Protein AF-A0A2E6CEC6-F1 (afdb_monomer_lite)

Sequence (159 aa):
MKVFTLVIVAAGMFSCGGEKPDELGPYVQKLVELDGKYVDKIVEYQGYLSTPGMDQKAADIQQVMKDLHDELAAYPEIENKKISAMNNKLKRTIGDADNAGARRKLVEPDVPTFVPNARSAIKMVLEEFIVVHNNMEKLWVDEGKTEPFPLKWNELKTD

Radius of gyration: 20.58 Å; chains: 1; bounding box: 59×57×45 Å

Secondary structure (DSSP, 8-state):
-----------PPP--S-PPP--HHHHHHHHHHHIIIIIHHHHHHHHHHTSTT-GGGGTTHHHHHHHHHHHHHHSPP--SHHHHHHHHHHHHHH--SSSSSSGGG---TTSTTHHHHHHHHHHHHHHHHHHHHHHHHHHHHHTT--SPP----------

Structure (mmCIF, N/CA/C/O backbone):
data_AF-A0A2E6CEC6-F1
#
_entry.id   AF-A0A2E6CEC6-F1
#
loop_
_atom_site.group_PDB
_atom_site.id
_atom_site.type_symbol
_atom_site.label_atom_id
_atom_site.label_alt_id
_atom_site.label_comp_id
_atom_site.label_asym_id
_atom_site.label_entity_id
_atom_site.label_seq_id
_atom_site.pdbx_PDB_ins_code
_atom_site.Cartn_x
_atom_site.Cartn_y
_atom_site.Cartn_z
_atom_site.occupancy
_atom_site.B_iso_or_equiv
_atom_site.auth_seq_id
_atom_site.auth_comp_id
_atom_site.auth_asym_id
_atom_site.auth_atom_id
_atom_site.pdbx_PDB_model_num
ATOM 1 N N . MET A 1 1 ? -40.508 -41.810 13.855 1.00 34.09 1 MET A N 1
ATOM 2 C CA . MET A 1 1 ? -39.302 -41.104 13.361 1.00 34.09 1 MET A CA 1
ATOM 3 C C . MET A 1 1 ? -39.644 -39.619 13.338 1.00 34.09 1 MET A C 1
ATOM 5 O O . MET A 1 1 ? -40.570 -39.269 12.630 1.00 34.09 1 MET A O 1
ATOM 9 N N . LYS A 1 2 ? -39.216 -38.810 14.325 1.00 38.41 2 LYS A N 1
ATOM 10 C CA . LYS A 1 2 ? -37.994 -37.961 14.295 1.00 38.41 2 LYS A CA 1
ATOM 11 C C . LYS A 1 2 ? -37.853 -37.295 12.916 1.00 38.41 2 LYS A C 1
ATOM 13 O O . LYS A 1 2 ? -37.691 -38.022 11.949 1.00 38.41 2 LYS A O 1
ATOM 18 N N . VAL A 1 3 ? -38.003 -35.977 12.778 1.00 39.84 3 VAL A N 1
ATOM 19 C CA . VAL A 1 3 ? -36.998 -34.974 13.179 1.00 39.84 3 VAL A CA 1
ATOM 20 C C . VAL A 1 3 ? -37.657 -33.674 13.677 1.00 39.84 3 VAL A C 1
ATOM 22 O O . VAL A 1 3 ? -38.570 -33.149 13.051 1.00 39.84 3 VAL A O 1
ATOM 25 N N . PHE A 1 4 ? -37.166 -33.177 14.816 1.00 45.66 4 PHE A N 1
ATOM 26 C CA . PHE A 1 4 ? -37.370 -31.820 15.327 1.00 45.66 4 PHE A CA 1
ATOM 27 C C . PHE A 1 4 ? -36.528 -30.847 14.491 1.00 45.66 4 PHE A C 1
ATOM 29 O O . PHE A 1 4 ? -35.308 -30.999 14.465 1.00 45.66 4 PHE A O 1
ATOM 36 N N . THR A 1 5 ? -37.138 -29.831 13.879 1.00 50.66 5 THR A N 1
ATOM 37 C CA . THR A 1 5 ? -36.389 -28.697 13.316 1.00 50.66 5 THR A CA 1
ATOM 38 C C . THR A 1 5 ? -36.578 -27.501 14.235 1.00 50.66 5 THR A C 1
ATOM 40 O O . THR A 1 5 ? -37.646 -26.898 14.305 1.00 50.66 5 THR A O 1
ATOM 43 N N . LEU A 1 6 ? -35.530 -27.230 15.004 1.00 42.69 6 LEU A N 1
ATOM 44 C CA . LEU A 1 6 ? -35.424 -26.154 15.976 1.00 42.69 6 LEU A CA 1
ATOM 45 C C . LEU A 1 6 ? -35.160 -24.851 15.206 1.00 42.69 6 LEU A C 1
ATOM 47 O O . LEU A 1 6 ? -34.081 -24.667 14.649 1.00 42.69 6 LEU A O 1
ATOM 51 N N . VAL A 1 7 ? -36.156 -23.968 15.129 1.00 43.88 7 VAL A N 1
ATOM 52 C CA . VAL A 1 7 ? -35.969 -22.602 14.623 1.00 43.88 7 VAL A CA 1
ATOM 53 C C . VAL A 1 7 ? -35.328 -21.794 15.748 1.00 43.88 7 VAL A C 1
ATOM 55 O O . VAL A 1 7 ? -36.005 -21.375 16.685 1.00 43.88 7 VAL A O 1
ATOM 58 N N . ILE A 1 8 ? -34.011 -21.608 15.688 1.00 48.91 8 ILE A N 1
ATOM 59 C CA . ILE A 1 8 ? -33.311 -20.660 16.558 1.00 48.91 8 ILE A CA 1
ATOM 60 C C . ILE A 1 8 ? -33.548 -19.268 15.972 1.00 48.91 8 ILE A C 1
ATOM 62 O O . ILE A 1 8 ? -32.842 -18.818 15.074 1.00 48.91 8 ILE A O 1
ATOM 66 N N . VAL A 1 9 ? -34.586 -18.598 16.471 1.00 46.38 9 VAL A N 1
ATOM 67 C CA . VAL A 1 9 ? -34.748 -17.150 16.336 1.00 46.38 9 VAL A CA 1
ATOM 68 C C . VAL A 1 9 ? -33.722 -16.514 17.270 1.00 46.38 9 VAL A C 1
ATOM 70 O O . VAL A 1 9 ? -33.932 -16.448 18.480 1.00 46.38 9 VAL A O 1
ATOM 73 N N . ALA A 1 10 ? -32.585 -16.087 16.724 1.00 47.75 10 ALA A N 1
ATOM 74 C CA . ALA A 1 10 ? -31.640 -15.249 17.449 1.00 47.75 10 ALA A CA 1
ATOM 75 C C . ALA A 1 10 ? -32.251 -13.848 17.608 1.00 47.75 10 ALA A C 1
ATOM 77 O O . ALA A 1 10 ? -32.062 -12.959 16.782 1.00 47.75 10 ALA A O 1
ATOM 78 N N . ALA A 1 11 ? -33.035 -13.679 18.670 1.00 50.00 11 ALA A N 1
ATOM 79 C CA . ALA A 1 11 ? -33.412 -12.379 19.194 1.00 50.00 11 ALA A CA 1
ATOM 80 C C . ALA A 1 11 ? -32.153 -11.722 19.782 1.00 50.00 11 ALA A C 1
ATOM 82 O O . ALA A 1 11 ? -31.772 -11.984 20.922 1.00 50.00 11 ALA A O 1
ATOM 83 N N . GLY A 1 12 ? -31.480 -10.909 18.966 1.00 44.47 12 GLY A N 1
ATOM 84 C CA . GLY A 1 12 ? -30.435 -9.997 19.414 1.00 44.47 12 GLY A CA 1
ATOM 85 C C . GLY A 1 12 ? -31.061 -8.884 20.242 1.00 44.47 12 GLY A C 1
ATOM 86 O O . GLY A 1 12 ? -31.952 -8.171 19.785 1.00 44.47 12 GLY A O 1
ATOM 87 N N . MET A 1 13 ? -30.634 -8.824 21.493 1.00 47.84 13 MET A N 1
ATOM 88 C CA . MET A 1 13 ? -31.170 -8.003 22.563 1.00 47.84 13 MET A CA 1
ATOM 89 C C . MET A 1 13 ? -30.877 -6.515 22.346 1.00 47.84 13 MET A C 1
ATOM 91 O O . MET A 1 13 ? -29.888 -6.128 21.732 1.00 47.84 13 MET A O 1
ATOM 95 N N . PHE A 1 14 ? -31.746 -5.693 22.926 1.00 44.56 14 PHE A N 1
ATOM 96 C CA . PHE A 1 14 ? -31.548 -4.272 23.170 1.00 44.56 14 PHE A CA 1
ATOM 97 C C . PHE A 1 14 ? -30.168 -3.984 23.790 1.00 44.56 14 PHE A C 1
ATOM 99 O O . PHE A 1 14 ? -29.920 -4.359 24.935 1.00 44.56 14 PHE A O 1
ATOM 106 N N . SER A 1 15 ? -29.326 -3.233 23.078 1.00 41.50 15 SER A N 1
ATOM 107 C CA . SER A 1 15 ? -28.254 -2.426 23.669 1.00 41.50 15 SER A CA 1
ATOM 108 C C . SER A 1 15 ? -28.609 -0.950 23.485 1.00 41.50 15 SER A C 1
ATOM 110 O O . SER A 1 15 ? -28.383 -0.346 22.439 1.00 41.50 15 SER A O 1
ATOM 112 N N . CYS A 1 16 ? -29.238 -0.369 24.508 1.00 51.00 16 CYS A N 1
ATOM 113 C CA . CYS A 1 16 ? -29.265 1.077 24.703 1.00 51.00 16 CYS A CA 1
ATOM 114 C C . CYS A 1 16 ? -27.958 1.480 25.392 1.00 51.00 16 CYS A C 1
ATOM 116 O O . CYS A 1 16 ? -27.880 1.571 26.613 1.00 51.00 16 CYS A O 1
ATOM 118 N N . GLY A 1 17 ? -26.938 1.713 24.581 1.00 42.66 17 GLY A N 1
ATOM 119 C CA . GLY A 1 17 ? -25.653 2.287 24.948 1.00 42.66 17 GLY A CA 1
ATOM 120 C C . GLY A 1 17 ? -24.888 2.389 23.645 1.00 42.66 17 GLY A C 1
ATOM 121 O O . GLY A 1 17 ? -24.518 1.358 23.109 1.00 42.66 17 GLY A O 1
ATOM 122 N N . GLY A 1 18 ? -24.798 3.591 23.071 1.00 43.56 18 GLY A N 1
ATOM 123 C CA . GLY A 1 18 ? -24.305 3.797 21.709 1.00 43.56 18 GLY A CA 1
ATOM 124 C C . GLY A 1 18 ? -22.883 3.273 21.531 1.00 43.56 18 GLY A C 1
ATOM 125 O O . GLY A 1 18 ? -21.923 4.010 21.746 1.00 43.56 18 GLY A O 1
ATOM 126 N N . GLU A 1 19 ? -22.757 2.001 21.160 1.00 59.97 19 GLU A N 1
ATOM 127 C CA . GLU A 1 19 ? -21.525 1.434 20.644 1.00 59.97 19 GLU A CA 1
ATOM 128 C C . GLU A 1 19 ? -21.189 2.211 19.381 1.00 59.97 19 GLU A C 1
ATOM 130 O O . GLU A 1 19 ? -22.016 2.367 18.476 1.00 59.97 19 GLU A O 1
ATOM 135 N N . LYS A 1 20 ? -19.980 2.771 19.356 1.00 68.06 20 LYS A N 1
ATOM 136 C CA . LYS A 1 20 ? -19.464 3.357 18.128 1.00 68.06 20 LYS A CA 1
ATOM 137 C C . LYS A 1 20 ? -19.470 2.269 17.052 1.00 68.06 20 LYS A C 1
ATOM 139 O O . LYS A 1 20 ? -19.099 1.138 17.372 1.00 68.06 20 LYS A O 1
ATOM 144 N N . PRO A 1 21 ? -19.879 2.593 15.815 1.00 80.19 21 PRO A N 1
ATOM 145 C CA . PRO A 1 21 ? -19.812 1.650 14.711 1.00 80.19 21 PRO A CA 1
ATOM 146 C C . PRO A 1 21 ? -18.416 1.029 14.612 1.00 80.19 21 PRO A C 1
ATOM 148 O O . PRO A 1 21 ? -17.411 1.719 14.776 1.00 80.19 21 PRO A O 1
ATOM 151 N N . ASP A 1 22 ? -18.360 -0.274 14.348 1.00 85.62 22 ASP A N 1
ATOM 152 C CA . ASP A 1 22 ? -17.108 -0.968 14.063 1.00 85.62 22 ASP A CA 1
ATOM 153 C C . ASP A 1 22 ? -16.524 -0.468 12.736 1.00 85.62 22 ASP A C 1
ATOM 155 O O . ASP A 1 22 ? -17.015 -0.801 11.657 1.00 85.62 22 ASP A O 1
ATOM 159 N N . GLU A 1 23 ? -15.471 0.340 12.819 1.00 91.94 23 GLU A N 1
ATOM 160 C CA . GLU A 1 23 ? -14.720 0.819 11.654 1.00 91.94 23 GLU A CA 1
ATOM 161 C C . GLU A 1 23 ? -13.514 -0.072 11.325 1.00 91.94 23 GLU A C 1
ATOM 163 O O . GLU A 1 23 ? -13.003 -0.029 10.202 1.00 91.94 23 GLU A O 1
ATOM 168 N N . LEU A 1 24 ? -13.058 -0.888 12.282 1.00 93.56 24 LEU A N 1
ATOM 169 C CA . LEU A 1 24 ? -11.875 -1.729 12.124 1.00 93.56 24 LEU A CA 1
ATOM 170 C C . LEU A 1 24 ? -12.139 -2.877 11.159 1.00 93.56 24 LEU A C 1
ATOM 172 O O . LEU A 1 24 ? -11.360 -3.072 10.226 1.00 93.56 24 LEU A O 1
ATOM 176 N N . GLY A 1 25 ? -13.243 -3.601 11.355 1.00 93.12 25 GLY A N 1
ATOM 177 C CA . GLY A 1 25 ? -13.674 -4.691 10.476 1.00 93.12 25 GLY A CA 1
ATOM 178 C C . GLY A 1 25 ? -13.672 -4.294 8.996 1.00 93.12 25 GLY A C 1
ATOM 179 O O . GLY A 1 25 ? -12.912 -4.872 8.211 1.00 93.12 25 GLY A O 1
ATOM 180 N N . PRO A 1 26 ? -14.468 -3.284 8.604 1.00 95.06 26 PRO A N 1
ATOM 181 C CA . PRO A 1 26 ? -14.534 -2.808 7.225 1.00 95.06 26 PRO A CA 1
ATOM 182 C C . PRO A 1 26 ? -13.186 -2.335 6.673 1.00 95.06 26 PRO A C 1
ATOM 184 O O . PRO A 1 26 ? -12.840 -2.660 5.535 1.00 95.06 26 PRO A O 1
ATOM 187 N N . TYR A 1 27 ? -12.395 -1.614 7.474 1.00 95.12 27 TYR A N 1
ATOM 188 C CA . TYR A 1 27 ? -11.112 -1.101 7.004 1.00 95.12 27 TYR A CA 1
ATOM 189 C C . TYR A 1 27 ? -10.093 -2.220 6.769 1.00 95.12 27 TYR A C 1
ATOM 191 O O . TYR A 1 27 ? -9.399 -2.224 5.752 1.00 95.12 27 TYR A O 1
ATOM 199 N N . VAL A 1 28 ? -10.036 -3.213 7.659 1.00 95.12 28 VAL A N 1
ATOM 200 C CA . VAL A 1 28 ? -9.191 -4.399 7.474 1.00 95.12 28 VAL A CA 1
ATOM 201 C C . VAL A 1 28 ? -9.604 -5.163 6.214 1.00 95.12 28 VAL A C 1
ATOM 203 O O . VAL A 1 28 ? -8.733 -5.558 5.443 1.00 95.12 28 VAL A O 1
ATOM 206 N N . GLN A 1 29 ? -10.904 -5.316 5.942 1.00 94.81 29 GLN A N 1
ATOM 207 C CA . GLN A 1 29 ? -11.368 -5.943 4.697 1.00 94.81 29 GLN A CA 1
ATOM 208 C C . GLN A 1 29 ? -10.930 -5.167 3.452 1.00 94.81 29 GLN A C 1
ATOM 210 O O . GLN A 1 29 ? -10.498 -5.779 2.475 1.00 94.81 29 GLN A O 1
ATOM 215 N N . LYS A 1 30 ? -10.949 -3.827 3.492 1.00 94.88 30 LYS A N 1
ATOM 216 C CA . LYS A 1 30 ? -10.389 -3.034 2.391 1.00 94.88 30 LYS A CA 1
ATOM 217 C C . LYS A 1 30 ? -8.894 -3.280 2.224 1.00 94.88 30 LYS A C 1
ATOM 219 O O . LYS A 1 30 ? -8.435 -3.410 1.095 1.00 94.88 30 LYS A O 1
ATOM 224 N N . LEU A 1 31 ? -8.129 -3.376 3.311 1.00 94.25 31 LEU A N 1
ATOM 225 C CA . LEU A 1 31 ? -6.705 -3.703 3.210 1.00 94.25 31 LEU A CA 1
ATOM 226 C C . LEU A 1 31 ? -6.471 -5.080 2.576 1.00 94.25 31 LEU A C 1
ATOM 228 O O . LEU A 1 31 ? -5.568 -5.186 1.759 1.00 94.25 31 LEU A O 1
ATOM 232 N N . VAL A 1 32 ? -7.296 -6.092 2.873 1.00 93.56 32 VAL A N 1
ATOM 233 C CA . VAL A 1 32 ? -7.218 -7.414 2.214 1.00 93.56 32 VAL A CA 1
ATOM 234 C C . VAL A 1 32 ? -7.487 -7.308 0.710 1.00 93.56 32 VAL A C 1
ATOM 236 O O . VAL A 1 32 ? -6.782 -7.913 -0.093 1.00 93.56 32 VAL A O 1
ATOM 239 N N . GLU A 1 33 ? -8.488 -6.523 0.309 1.00 93.81 33 GLU A N 1
ATOM 240 C CA . GLU A 1 33 ? -8.786 -6.280 -1.108 1.00 93.81 33 GLU A CA 1
ATOM 241 C C . GLU A 1 33 ? -7.607 -5.603 -1.824 1.00 93.81 33 GLU A C 1
ATOM 243 O O . GLU A 1 33 ? -7.216 -6.008 -2.920 1.00 93.81 33 GLU A O 1
ATOM 248 N N . LEU A 1 34 ? -7.025 -4.575 -1.200 1.00 94.12 34 LEU A N 1
ATOM 249 C CA . LEU A 1 34 ? -5.887 -3.842 -1.754 1.00 94.12 34 LEU A CA 1
ATOM 250 C C . LEU A 1 34 ? -4.615 -4.687 -1.803 1.00 94.12 34 LEU A C 1
ATOM 252 O O . LEU A 1 34 ? -3.834 -4.540 -2.746 1.00 94.12 34 LEU A O 1
ATOM 256 N N . ASP A 1 35 ? -4.429 -5.567 -0.823 1.00 91.69 35 ASP A N 1
ATOM 257 C CA . ASP A 1 35 ? -3.319 -6.510 -0.762 1.00 91.69 35 ASP A CA 1
ATOM 258 C C . ASP A 1 35 ? -3.309 -7.416 -2.001 1.00 91.69 35 ASP A C 1
ATOM 260 O O . ASP A 1 35 ? -2.396 -7.329 -2.828 1.00 91.69 35 ASP A O 1
ATOM 264 N N . GLY A 1 36 ? -4.406 -8.144 -2.230 1.00 90.06 36 GLY A N 1
ATOM 265 C CA . GLY A 1 36 ? -4.531 -9.052 -3.375 1.00 90.06 36 GLY A CA 1
ATOM 266 C C . GLY A 1 36 ? -4.602 -8.361 -4.744 1.00 90.06 36 GLY A C 1
ATOM 267 O O . GLY A 1 36 ? -4.351 -8.990 -5.771 1.00 90.06 36 GLY A O 1
ATOM 268 N N . LYS A 1 37 ? -4.957 -7.069 -4.797 1.00 92.81 37 LYS A N 1
ATOM 269 C CA . LYS A 1 37 ? -5.070 -6.315 -6.059 1.00 92.81 37 LYS A CA 1
ATOM 270 C C . LYS A 1 37 ? -3.781 -5.596 -6.452 1.00 92.81 37 LYS A C 1
ATOM 272 O O . LYS A 1 37 ? -3.442 -5.558 -7.635 1.00 92.81 37 LYS A O 1
ATOM 277 N N . TYR A 1 38 ? -3.089 -4.990 -5.490 1.00 94.94 38 TYR A N 1
ATOM 278 C CA . TYR A 1 38 ? -1.965 -4.092 -5.760 1.00 94.94 38 TYR A CA 1
ATOM 279 C C . TYR A 1 38 ? -0.680 -4.510 -5.052 1.00 94.94 38 TYR A C 1
ATOM 281 O O . TYR A 1 38 ? 0.382 -4.448 -5.672 1.00 94.94 38 TYR A O 1
ATOM 289 N N . VAL A 1 39 ? -0.743 -4.921 -3.782 1.00 91.50 39 VAL A N 1
ATOM 290 C CA . VAL A 1 39 ? 0.466 -5.250 -3.008 1.00 91.50 39 VAL A CA 1
ATOM 291 C C . VAL A 1 39 ? 1.132 -6.503 -3.567 1.00 91.50 39 VAL A C 1
ATOM 293 O O . VAL A 1 39 ? 2.334 -6.462 -3.825 1.00 91.50 39 VAL A O 1
ATOM 296 N N . ASP A 1 40 ? 0.368 -7.546 -3.896 1.00 91.50 40 ASP A N 1
ATOM 297 C CA . ASP A 1 40 ? 0.889 -8.749 -4.565 1.00 91.50 40 ASP A CA 1
ATOM 298 C C . ASP A 1 40 ? 1.633 -8.411 -5.869 1.00 91.50 40 ASP A C 1
ATOM 300 O O . ASP A 1 40 ? 2.720 -8.926 -6.141 1.00 91.50 40 ASP A O 1
ATOM 304 N N . LYS A 1 41 ? 1.102 -7.464 -6.653 1.00 93.56 41 LYS A N 1
ATOM 305 C CA . LYS A 1 41 ? 1.738 -6.995 -7.893 1.00 93.56 41 LYS A CA 1
ATOM 306 C C . LYS A 1 41 ? 3.028 -6.212 -7.619 1.00 93.56 41 LYS A C 1
ATOM 308 O O . LYS A 1 41 ? 4.016 -6.359 -8.334 1.00 93.56 41 LYS A O 1
ATOM 313 N N . ILE A 1 42 ? 3.051 -5.401 -6.560 1.00 94.69 42 ILE A N 1
ATOM 314 C CA . ILE A 1 42 ? 4.254 -4.684 -6.105 1.00 94.69 42 ILE A CA 1
ATOM 315 C C . ILE A 1 42 ? 5.344 -5.675 -5.661 1.00 94.69 42 ILE A C 1
ATOM 317 O O . ILE A 1 42 ? 6.520 -5.472 -5.974 1.00 94.69 42 ILE A O 1
ATOM 321 N N . VAL A 1 43 ? 4.966 -6.762 -4.983 1.00 93.06 43 VAL A N 1
ATOM 322 C CA . VAL A 1 43 ? 5.872 -7.861 -4.613 1.00 93.06 43 VAL A CA 1
ATOM 323 C C . VAL A 1 43 ? 6.422 -8.569 -5.853 1.00 93.06 43 VAL A C 1
ATOM 325 O O . VAL A 1 43 ? 7.629 -8.797 -5.954 1.00 93.06 43 VAL A O 1
ATOM 328 N N . GLU A 1 44 ? 5.574 -8.856 -6.838 1.00 93.69 44 GLU A N 1
ATOM 329 C CA . GLU A 1 44 ? 5.994 -9.451 -8.111 1.00 93.69 44 GLU A CA 1
ATOM 330 C C . GLU A 1 44 ? 7.034 -8.574 -8.833 1.00 93.69 44 GLU A C 1
ATOM 332 O O . GLU A 1 44 ? 8.076 -9.066 -9.281 1.00 93.69 44 GLU A O 1
ATOM 337 N N 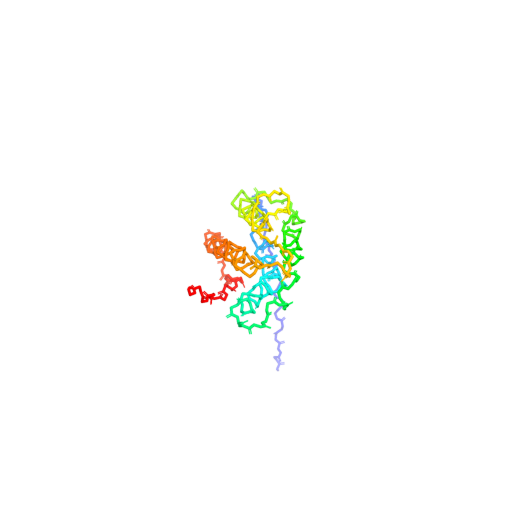. TYR A 1 45 ? 6.819 -7.255 -8.863 1.00 95.25 45 TYR A N 1
ATOM 338 C CA . TYR A 1 45 ? 7.786 -6.307 -9.422 1.00 95.25 45 TYR A CA 1
ATOM 339 C C . TYR A 1 45 ? 9.118 -6.297 -8.685 1.00 95.25 45 TYR A C 1
ATOM 341 O O . TYR A 1 45 ? 10.157 -6.152 -9.330 1.00 95.25 45 TYR A O 1
ATOM 349 N N . GLN A 1 46 ? 9.127 -6.484 -7.364 1.00 93.81 46 GLN A N 1
ATOM 350 C CA . GLN A 1 46 ? 10.377 -6.634 -6.620 1.00 93.81 46 GLN A CA 1
ATOM 351 C C . GLN A 1 46 ? 11.197 -7.815 -7.154 1.00 93.81 46 GLN A C 1
ATOM 353 O O . GLN A 1 46 ? 12.417 -7.698 -7.314 1.00 93.81 46 GLN A O 1
ATOM 358 N N . GLY A 1 47 ? 10.525 -8.928 -7.463 1.00 92.69 47 GLY A N 1
ATOM 359 C CA . GLY A 1 47 ? 11.127 -10.108 -8.079 1.00 92.69 47 GLY A CA 1
ATOM 360 C C . GLY A 1 47 ? 11.687 -9.822 -9.473 1.00 92.69 47 GLY A C 1
ATOM 361 O O . GLY A 1 47 ? 12.839 -10.163 -9.756 1.00 92.69 47 GLY A O 1
ATOM 362 N N . TYR A 1 48 ? 10.924 -9.131 -10.323 1.00 94.75 48 TYR A N 1
ATOM 363 C CA . TYR A 1 48 ? 11.384 -8.725 -11.656 1.00 94.75 48 TYR A CA 1
ATOM 364 C C . TYR A 1 48 ? 12.605 -7.811 -11.601 1.00 94.75 48 TYR A C 1
ATOM 366 O O . TYR A 1 48 ? 13.604 -8.099 -12.249 1.00 94.75 48 TYR A O 1
ATOM 374 N N . LEU A 1 49 ? 12.582 -6.782 -10.758 1.00 93.62 49 LEU A N 1
ATOM 375 C CA . LEU A 1 49 ? 13.691 -5.834 -10.593 1.00 93.62 49 LEU A CA 1
ATOM 376 C C . LEU A 1 49 ? 14.928 -6.438 -9.907 1.00 93.62 49 LEU A C 1
ATOM 378 O O . LEU A 1 49 ? 15.986 -5.808 -9.854 1.00 93.62 49 LEU A O 1
ATOM 382 N N . SER A 1 50 ? 14.799 -7.637 -9.337 1.00 91.31 50 SER A N 1
ATOM 383 C CA . SER A 1 50 ? 15.919 -8.401 -8.776 1.00 91.31 50 SER A CA 1
ATOM 384 C C . SER A 1 50 ? 16.459 -9.446 -9.758 1.00 91.31 50 SER A C 1
ATOM 386 O O . SER A 1 50 ? 17.472 -10.081 -9.469 1.00 91.31 50 SER A O 1
ATOM 388 N N . THR A 1 51 ? 15.819 -9.608 -10.922 1.00 92.62 51 THR A N 1
ATOM 389 C CA . THR A 1 51 ? 16.177 -10.608 -11.931 1.00 92.62 51 THR A CA 1
ATOM 390 C C . THR A 1 51 ? 16.706 -9.929 -13.201 1.00 92.62 51 THR A C 1
ATOM 392 O O . THR A 1 51 ? 15.968 -9.185 -13.847 1.00 92.62 51 THR A O 1
ATOM 395 N N . PRO A 1 52 ? 17.961 -10.194 -13.616 1.00 90.06 52 PRO A N 1
ATOM 396 C CA . PRO A 1 52 ? 18.541 -9.568 -14.802 1.00 90.06 52 PRO A CA 1
ATOM 397 C C . PRO A 1 52 ? 17.679 -9.739 -16.061 1.00 90.06 52 PRO A C 1
ATOM 399 O O . PRO A 1 52 ? 17.276 -10.850 -16.405 1.00 90.06 52 PRO A O 1
ATOM 402 N N . GLY A 1 53 ? 17.426 -8.635 -16.770 1.00 90.94 53 GLY A N 1
ATOM 403 C CA . GLY A 1 53 ? 16.680 -8.630 -18.033 1.00 90.94 53 GLY A CA 1
ATOM 404 C C . GLY A 1 53 ? 15.154 -8.648 -17.890 1.00 90.94 53 GLY A C 1
ATOM 405 O O . GLY A 1 53 ? 14.461 -8.731 -18.903 1.00 90.94 53 GLY A O 1
ATOM 406 N N . MET A 1 54 ? 14.614 -8.559 -16.669 1.00 93.50 54 MET A N 1
ATOM 407 C CA . MET A 1 54 ? 13.163 -8.533 -16.427 1.00 93.50 54 MET A CA 1
ATOM 408 C C . MET A 1 54 ? 12.614 -7.141 -16.087 1.00 93.50 54 MET A C 1
ATOM 410 O O . MET A 1 54 ? 11.406 -7.006 -15.903 1.00 93.50 54 MET A O 1
ATOM 414 N N . ASP A 1 55 ? 13.457 -6.107 -16.067 1.00 90.38 55 ASP A N 1
ATOM 415 C CA . ASP A 1 55 ? 13.121 -4.752 -15.599 1.00 90.38 55 ASP A CA 1
ATOM 416 C C . ASP A 1 55 ? 11.871 -4.162 -16.274 1.00 90.38 55 ASP A C 1
ATOM 418 O O . ASP A 1 55 ? 11.020 -3.567 -15.617 1.00 90.38 55 ASP A O 1
ATOM 422 N N . GLN A 1 56 ? 11.705 -4.404 -17.579 1.00 92.06 56 GLN A N 1
ATOM 423 C CA . GLN A 1 56 ? 10.566 -3.912 -18.366 1.00 92.06 56 GLN A CA 1
ATOM 424 C C . GLN A 1 56 ? 9.213 -4.472 -17.907 1.00 92.06 56 GLN A C 1
ATOM 426 O O . GLN A 1 56 ? 8.175 -3.874 -18.179 1.00 92.06 56 GLN A O 1
ATOM 431 N N . LYS A 1 57 ? 9.190 -5.591 -17.174 1.00 93.56 57 LYS A N 1
ATOM 432 C CA . LYS A 1 57 ? 7.946 -6.122 -16.601 1.00 93.56 57 LYS A CA 1
ATOM 433 C C . LYS A 1 57 ? 7.410 -5.289 -15.436 1.00 93.56 57 LYS A C 1
ATOM 435 O O . LYS A 1 57 ? 6.255 -5.464 -15.072 1.00 93.56 57 LYS A O 1
ATOM 440 N N . ALA A 1 58 ? 8.230 -4.410 -14.862 1.00 94.62 58 ALA A N 1
ATOM 441 C CA . ALA A 1 58 ? 7.833 -3.474 -13.814 1.00 94.62 58 ALA A CA 1
ATOM 442 C C . ALA A 1 58 ? 7.568 -2.055 -14.357 1.00 94.62 58 ALA A C 1
ATOM 444 O O . ALA A 1 58 ? 7.481 -1.109 -13.576 1.00 94.62 58 ALA A O 1
ATOM 445 N N . ALA A 1 59 ? 7.455 -1.883 -15.680 1.00 92.75 59 ALA A N 1
ATOM 446 C CA . ALA A 1 59 ? 7.336 -0.572 -16.322 1.00 92.75 59 ALA A CA 1
ATOM 447 C C . ALA A 1 59 ? 6.112 0.246 -15.865 1.00 92.75 59 ALA A C 1
ATOM 449 O O . ALA A 1 59 ? 6.163 1.473 -15.827 1.00 92.75 59 ALA A O 1
ATOM 450 N N . ASP A 1 60 ? 5.022 -0.417 -15.482 1.00 94.75 60 ASP A N 1
ATOM 451 C CA . ASP A 1 60 ? 3.769 0.200 -15.035 1.00 94.75 60 ASP A CA 1
ATOM 452 C C . ASP A 1 60 ? 3.682 0.383 -13.508 1.00 94.75 60 ASP A C 1
ATOM 454 O O . ASP A 1 60 ? 2.628 0.754 -12.986 1.00 94.75 60 ASP A O 1
ATOM 458 N N . ILE A 1 61 ? 4.779 0.191 -12.766 1.00 95.31 61 ILE A N 1
ATOM 459 C CA . ILE A 1 61 ? 4.790 0.318 -11.300 1.00 95.31 61 ILE A CA 1
ATOM 460 C C . ILE A 1 61 ? 4.283 1.672 -10.794 1.00 95.31 61 ILE A C 1
ATOM 462 O O . ILE A 1 61 ? 3.612 1.745 -9.762 1.00 95.31 61 ILE A O 1
ATOM 466 N N . GLN A 1 62 ? 4.551 2.748 -11.534 1.00 93.69 62 GLN A N 1
ATOM 467 C CA . GLN A 1 62 ? 4.059 4.081 -11.197 1.00 93.69 62 GLN A CA 1
ATOM 468 C C . GLN A 1 62 ? 2.534 4.157 -11.226 1.00 93.69 62 GLN A C 1
ATOM 470 O O . GLN A 1 62 ? 1.947 4.807 -10.358 1.00 93.69 62 GLN A O 1
ATOM 475 N N . GLN A 1 63 ? 1.903 3.473 -12.181 1.00 94.75 63 GLN A N 1
ATOM 476 C CA . GLN A 1 63 ? 0.452 3.396 -12.274 1.00 94.75 63 GLN A CA 1
ATOM 477 C C . GLN A 1 63 ? -0.115 2.548 -11.134 1.00 94.75 63 GLN A C 1
ATOM 479 O O . GLN A 1 63 ? -1.021 2.994 -10.442 1.00 94.75 63 GLN A O 1
ATOM 484 N N . VAL A 1 64 ? 0.485 1.388 -10.855 1.00 96.75 64 VAL A N 1
ATOM 485 C CA . VAL A 1 64 ? 0.046 0.500 -9.762 1.00 96.75 64 VAL A CA 1
ATOM 486 C C . VAL A 1 64 ? 0.101 1.202 -8.403 1.00 96.75 64 VAL A C 1
ATOM 488 O O . VAL A 1 64 ? -0.863 1.153 -7.642 1.00 96.75 64 VAL A O 1
ATOM 491 N N . MET A 1 65 ? 1.195 1.909 -8.098 1.00 95.81 65 MET A N 1
ATOM 492 C CA . MET A 1 65 ? 1.298 2.673 -6.849 1.00 95.81 65 MET A CA 1
ATOM 493 C C . MET A 1 65 ? 0.327 3.857 -6.806 1.00 95.81 65 MET A C 1
ATOM 495 O O . MET A 1 65 ? -0.161 4.204 -5.731 1.00 95.81 65 MET A O 1
ATOM 499 N N . LYS A 1 66 ? 0.048 4.492 -7.950 1.00 95.56 66 LYS A N 1
ATOM 500 C CA . LYS A 1 66 ? -0.953 5.560 -8.033 1.00 95.56 66 LYS A CA 1
ATOM 501 C C . LYS A 1 66 ? -2.349 5.019 -7.720 1.00 95.56 66 LYS A C 1
ATOM 503 O O . LYS A 1 66 ? -3.039 5.600 -6.894 1.00 95.56 66 LYS A O 1
ATOM 508 N N . ASP A 1 67 ? -2.739 3.910 -8.335 1.00 96.69 67 ASP A N 1
ATOM 509 C CA . ASP A 1 67 ? -4.074 3.334 -8.157 1.00 96.69 67 ASP A CA 1
ATOM 510 C C . ASP A 1 67 ? -4.284 2.842 -6.720 1.00 96.69 67 ASP A C 1
ATOM 512 O O . ASP A 1 67 ? -5.335 3.085 -6.128 1.00 96.69 67 ASP A O 1
ATOM 516 N N . LEU A 1 68 ? -3.251 2.252 -6.111 1.00 96.56 68 LEU A N 1
ATOM 517 C CA . LEU A 1 68 ? -3.264 1.909 -4.691 1.00 96.56 68 LEU A CA 1
ATOM 518 C C . LEU A 1 68 ? -3.463 3.143 -3.795 1.00 96.56 68 LEU A C 1
ATOM 520 O O . LEU A 1 68 ? -4.276 3.114 -2.871 1.00 96.56 68 LEU A O 1
ATOM 524 N N . HIS A 1 69 ? -2.730 4.229 -4.058 1.00 95.88 69 HIS A N 1
ATOM 525 C CA . HIS A 1 69 ? -2.891 5.484 -3.323 1.00 95.88 69 HIS A CA 1
ATOM 526 C C . HIS A 1 69 ? -4.317 6.033 -3.455 1.00 95.88 69 HIS A C 1
ATOM 528 O O . HIS A 1 69 ? -4.925 6.424 -2.457 1.00 95.88 69 HIS A O 1
ATOM 534 N N . ASP A 1 70 ? -4.851 6.052 -4.674 1.00 95.81 70 ASP A N 1
ATOM 535 C CA . ASP A 1 70 ? -6.162 6.625 -4.962 1.00 95.81 70 ASP A CA 1
ATOM 536 C C . ASP A 1 70 ? -7.286 5.817 -4.307 1.00 95.81 70 ASP A C 1
ATOM 538 O O . ASP A 1 70 ? -8.229 6.398 -3.775 1.00 95.81 70 ASP A O 1
ATOM 542 N N . GLU A 1 71 ? -7.160 4.493 -4.238 1.00 96.56 71 GLU A N 1
ATOM 543 C CA . GLU A 1 71 ? -8.122 3.636 -3.539 1.00 96.56 71 GLU A CA 1
ATOM 544 C C . GLU A 1 71 ? -8.090 3.822 -2.014 1.00 96.56 71 GLU A C 1
ATOM 546 O O . GLU A 1 71 ? -9.139 3.833 -1.369 1.00 96.56 71 GLU A O 1
ATOM 551 N N . LEU A 1 72 ? -6.907 4.029 -1.425 1.00 95.25 72 LEU A N 1
ATOM 552 C CA . LEU A 1 72 ? -6.779 4.399 -0.008 1.00 95.25 72 LEU A CA 1
ATOM 553 C C . LEU A 1 72 ? -7.362 5.794 0.273 1.00 95.25 72 LEU A C 1
ATOM 555 O O . LEU A 1 72 ? -7.906 6.048 1.353 1.00 95.25 72 LEU A O 1
ATOM 559 N N . ALA A 1 73 ? -7.226 6.718 -0.681 1.00 93.44 73 ALA A N 1
ATOM 560 C CA . ALA A 1 73 ? -7.757 8.075 -0.587 1.00 93.44 73 ALA A CA 1
ATOM 561 C C . ALA A 1 73 ? -9.279 8.132 -0.780 1.00 93.44 73 ALA A C 1
ATOM 563 O O . ALA A 1 73 ? -9.927 8.971 -0.159 1.00 93.44 73 ALA A O 1
ATOM 564 N N . ALA A 1 74 ? -9.835 7.238 -1.599 1.00 95.19 74 ALA A N 1
ATOM 565 C CA . ALA A 1 74 ? -11.268 7.104 -1.834 1.00 95.19 74 ALA A CA 1
ATOM 566 C C . ALA A 1 74 ? -12.005 6.368 -0.703 1.00 95.19 74 ALA A C 1
ATOM 568 O O . ALA A 1 74 ? -13.237 6.372 -0.684 1.00 95.19 74 ALA A O 1
ATOM 569 N N . TYR A 1 75 ? -11.282 5.735 0.230 1.00 93.94 75 TYR A N 1
ATOM 570 C CA . TYR A 1 75 ? -11.910 5.111 1.389 1.00 93.94 75 TYR A CA 1
ATOM 571 C C . TYR A 1 75 ? -12.674 6.165 2.214 1.00 93.94 75 TYR A C 1
ATOM 573 O O . TYR A 1 75 ? -12.139 7.262 2.413 1.00 93.94 75 TYR A O 1
ATOM 581 N N . PRO A 1 76 ? -13.897 5.860 2.696 1.00 92.69 76 PRO A N 1
ATOM 582 C CA . PRO A 1 76 ? -14.701 6.796 3.477 1.00 92.69 76 PRO A CA 1
ATOM 583 C C . PRO A 1 76 ? -13.957 7.396 4.675 1.00 92.69 76 PRO A C 1
ATOM 585 O O . PRO A 1 76 ? -12.961 6.850 5.153 1.00 92.69 76 PRO A O 1
ATOM 588 N N . GLU A 1 77 ? -14.460 8.526 5.175 1.00 91.50 77 GLU A N 1
ATOM 589 C CA . GLU A 1 77 ? -13.926 9.146 6.387 1.00 91.50 77 GLU A CA 1
ATOM 590 C C . GLU A 1 77 ? -13.923 8.146 7.555 1.00 91.50 77 GLU A C 1
ATOM 592 O O . GLU A 1 77 ? -14.892 7.421 7.762 1.00 91.50 77 GLU A O 1
ATOM 597 N N . ILE A 1 78 ? -12.800 8.100 8.280 1.00 93.38 78 ILE A N 1
ATOM 598 C CA . ILE A 1 78 ? -12.560 7.182 9.396 1.00 93.38 78 ILE A CA 1
ATOM 599 C C . ILE A 1 78 ? -12.511 8.003 10.685 1.00 93.38 78 ILE A C 1
ATOM 601 O O . ILE A 1 78 ? -11.581 8.800 10.874 1.00 93.38 78 ILE A O 1
ATOM 605 N N . GLU A 1 79 ? -13.466 7.794 11.585 1.00 93.19 79 GLU A N 1
ATOM 606 C CA . GLU A 1 79 ? -13.568 8.518 12.855 1.00 93.19 79 GLU A CA 1
ATOM 607 C C . GLU A 1 79 ? -12.543 8.023 13.888 1.00 93.19 79 GLU A C 1
ATOM 609 O O . GLU A 1 79 ? -11.992 8.801 14.684 1.00 93.19 79 GLU A O 1
ATOM 614 N N . ASN A 1 80 ? 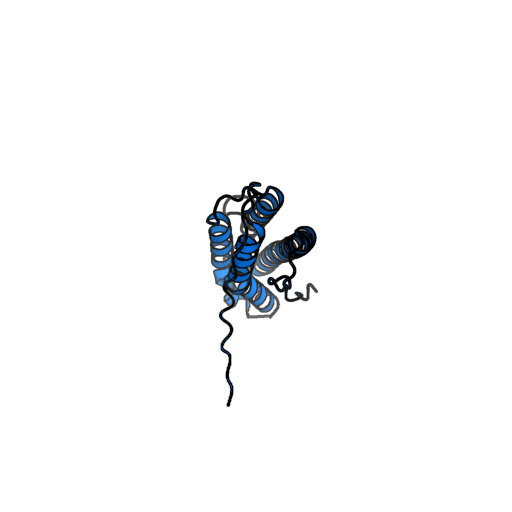-12.239 6.724 13.882 1.00 92.88 80 ASN A N 1
ATOM 615 C CA . ASN A 1 80 ? -11.238 6.119 14.743 1.00 92.88 80 ASN A CA 1
ATOM 616 C C . ASN A 1 80 ? -9.851 6.656 14.378 1.00 92.88 80 ASN A C 1
ATOM 618 O O . ASN A 1 80 ? -9.227 6.276 13.385 1.00 92.88 80 ASN A O 1
ATOM 622 N N . LYS A 1 81 ? -9.326 7.521 15.251 1.00 93.81 81 LYS A N 1
ATOM 623 C CA . LYS A 1 81 ? -8.041 8.208 15.066 1.00 93.81 81 LYS A CA 1
ATOM 624 C C . LYS A 1 81 ? -6.867 7.262 14.824 1.00 93.81 81 LYS A C 1
ATOM 626 O O . LYS A 1 81 ? -5.941 7.654 14.119 1.00 93.81 81 LYS A O 1
ATOM 631 N N . LYS A 1 82 ? -6.873 6.051 15.396 1.00 93.94 82 LYS A N 1
ATOM 632 C CA . LYS A 1 82 ? -5.797 5.073 15.167 1.00 93.94 82 LYS A CA 1
ATOM 633 C C . LYS A 1 82 ? -5.848 4.563 13.728 1.00 93.94 82 LYS A C 1
ATOM 635 O O . LYS A 1 82 ? -4.839 4.618 13.032 1.00 93.94 82 LYS A O 1
ATOM 640 N N . ILE A 1 83 ? -7.027 4.143 13.273 1.00 95.19 83 ILE A N 1
ATOM 641 C CA . ILE A 1 83 ? -7.251 3.643 11.910 1.00 95.19 83 ILE A CA 1
ATOM 642 C C . ILE A 1 83 ? -6.988 4.751 10.883 1.00 95.19 83 ILE A C 1
ATOM 644 O O . ILE A 1 83 ? -6.208 4.565 9.949 1.00 95.19 83 ILE A O 1
ATOM 648 N N . SER A 1 84 ? -7.535 5.944 11.119 1.00 96.00 84 SER A N 1
ATOM 649 C CA . SER A 1 84 ? -7.309 7.131 10.291 1.00 96.00 84 SER A CA 1
ATOM 650 C C . SER A 1 84 ? -5.824 7.496 10.184 1.00 96.00 84 SER A C 1
ATOM 652 O O . SER A 1 84 ? -5.318 7.755 9.090 1.00 96.00 84 SER A O 1
ATOM 654 N N . ALA A 1 85 ? -5.078 7.465 11.296 1.00 95.38 85 ALA A N 1
ATOM 655 C CA . ALA A 1 85 ? -3.639 7.717 11.283 1.00 95.38 85 ALA A CA 1
ATOM 656 C C . ALA A 1 85 ? -2.878 6.687 10.436 1.00 95.38 85 ALA A C 1
ATOM 658 O O . ALA A 1 85 ? -1.983 7.076 9.685 1.00 95.38 85 ALA A O 1
ATOM 659 N N . MET A 1 86 ? -3.250 5.408 10.510 1.00 95.06 86 MET A N 1
ATOM 660 C CA . MET A 1 86 ? -2.630 4.339 9.721 1.00 95.06 86 MET A CA 1
ATOM 661 C C . MET A 1 86 ? -2.942 4.472 8.223 1.00 95.06 86 MET A C 1
ATOM 663 O O . MET A 1 86 ? -2.016 4.416 7.415 1.00 95.06 86 MET A O 1
ATOM 667 N N . ASN A 1 87 ? -4.193 4.770 7.845 1.00 95.44 87 ASN A N 1
ATOM 668 C CA . ASN A 1 87 ? -4.547 5.070 6.449 1.00 95.44 87 ASN A CA 1
ATOM 669 C C . ASN A 1 87 ? -3.751 6.269 5.909 1.00 95.44 87 ASN A C 1
ATOM 671 O O . ASN A 1 87 ? -3.151 6.230 4.835 1.00 95.44 87 ASN A O 1
ATOM 675 N N . ASN A 1 88 ? -3.694 7.353 6.684 1.00 94.56 88 ASN A N 1
ATOM 676 C CA . ASN A 1 88 ? -2.956 8.550 6.294 1.00 94.56 88 ASN A CA 1
ATOM 677 C C . ASN A 1 88 ? -1.449 8.301 6.192 1.00 94.56 88 ASN A C 1
ATOM 679 O O . ASN A 1 88 ? -0.792 8.914 5.350 1.00 94.56 88 ASN A O 1
ATOM 683 N N . LYS A 1 89 ? -0.899 7.409 7.020 1.00 93.69 89 LYS A N 1
ATOM 684 C CA . LYS A 1 89 ? 0.507 7.018 6.944 1.00 93.69 89 LYS A CA 1
ATOM 685 C C . LYS A 1 89 ? 0.800 6.258 5.651 1.00 93.69 89 LYS A C 1
ATOM 687 O O . LYS A 1 89 ? 1.719 6.662 4.947 1.00 93.69 89 LYS A O 1
ATOM 692 N N . LEU A 1 90 ? -0.025 5.276 5.274 1.00 94.88 90 LEU A N 1
ATOM 693 C CA . LEU A 1 90 ? 0.112 4.570 3.989 1.00 94.88 90 LEU A CA 1
ATOM 694 C C . LEU A 1 90 ? 0.048 5.525 2.799 1.00 94.88 90 LEU A C 1
ATOM 696 O O . LEU A 1 90 ? 0.958 5.526 1.970 1.00 94.88 90 LEU A O 1
ATOM 700 N N . LYS A 1 91 ? -0.972 6.392 2.748 1.00 94.88 91 LYS A N 1
ATOM 701 C CA . LYS A 1 91 ? -1.111 7.389 1.674 1.00 94.88 91 LYS A CA 1
ATOM 702 C C . LYS A 1 91 ? 0.128 8.274 1.553 1.00 94.88 91 LYS A C 1
ATOM 704 O O . LYS A 1 91 ? 0.639 8.459 0.457 1.00 94.88 91 LYS A O 1
ATOM 709 N N . ARG A 1 92 ? 0.662 8.768 2.675 1.00 94.62 92 ARG A N 1
ATOM 710 C CA . ARG A 1 92 ? 1.888 9.587 2.689 1.00 94.62 92 ARG A CA 1
ATOM 711 C C . ARG A 1 92 ? 3.133 8.807 2.279 1.00 94.62 92 ARG A C 1
ATOM 713 O O . ARG A 1 92 ? 3.993 9.366 1.609 1.00 94.62 92 ARG A O 1
ATOM 720 N N . THR A 1 93 ? 3.256 7.546 2.686 1.00 95.56 93 THR A N 1
ATOM 721 C CA . THR A 1 93 ? 4.403 6.719 2.300 1.00 95.56 93 THR A CA 1
ATOM 722 C C . THR A 1 93 ? 4.393 6.435 0.805 1.00 95.56 93 THR A C 1
ATOM 724 O O . THR A 1 93 ? 5.441 6.534 0.169 1.00 95.56 93 THR A O 1
ATOM 727 N N . ILE A 1 94 ? 3.229 6.133 0.225 1.00 95.62 94 ILE A N 1
ATOM 728 C CA . ILE A 1 94 ? 3.100 5.951 -1.225 1.00 95.62 94 ILE A CA 1
ATOM 729 C C . ILE A 1 94 ? 3.345 7.290 -1.939 1.00 95.62 94 ILE A C 1
ATOM 731 O O . ILE A 1 94 ? 4.156 7.352 -2.867 1.00 95.62 94 ILE A O 1
ATOM 735 N N . GLY A 1 95 ? 2.744 8.363 -1.426 1.00 91.50 95 GLY A N 1
ATOM 736 C CA . GLY A 1 95 ? 2.847 9.720 -1.950 1.00 91.50 95 GLY A CA 1
ATOM 737 C C . GLY A 1 95 ? 2.016 9.932 -3.208 1.00 91.50 95 GLY A C 1
ATOM 738 O O . GLY A 1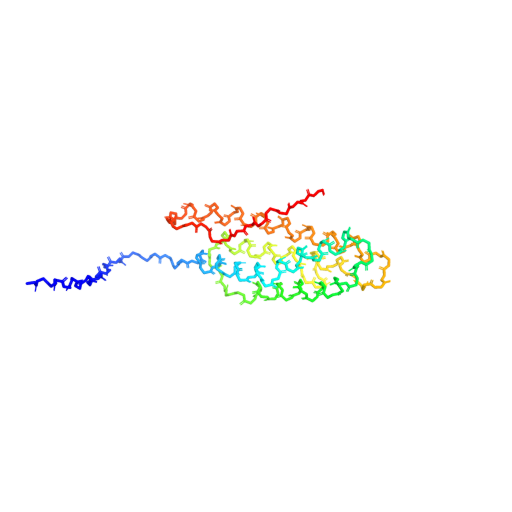 95 ? 1.598 8.980 -3.875 1.00 91.50 95 GLY A O 1
ATOM 739 N N . ASP A 1 96 ? 1.795 11.195 -3.558 1.00 80.56 96 ASP A N 1
ATOM 740 C CA . ASP A 1 96 ? 1.379 11.525 -4.916 1.00 80.56 96 ASP A CA 1
ATOM 741 C C . ASP A 1 96 ? 2.629 11.640 -5.833 1.00 80.56 96 ASP A C 1
ATOM 743 O O . ASP A 1 96 ? 3.745 11.322 -5.412 1.00 80.56 96 ASP A O 1
ATOM 747 N N . ALA A 1 97 ? 2.469 11.959 -7.123 1.00 62.81 97 ALA A N 1
ATOM 748 C CA . ALA A 1 97 ? 3.633 12.077 -8.016 1.00 62.81 97 ALA A CA 1
ATOM 749 C C . ALA A 1 97 ? 4.474 13.336 -7.725 1.00 62.81 97 ALA A C 1
ATOM 751 O O . ALA A 1 97 ? 5.686 13.324 -7.939 1.00 62.81 97 ALA A O 1
ATOM 752 N N . ASP A 1 98 ? 3.836 14.386 -7.205 1.00 66.31 98 ASP A N 1
ATOM 753 C CA . ASP A 1 98 ? 4.383 15.738 -7.068 1.00 66.31 98 ASP A CA 1
ATOM 754 C C . ASP A 1 98 ? 4.783 16.068 -5.615 1.00 66.31 98 ASP A C 1
ATOM 756 O O . ASP A 1 98 ? 5.567 16.981 -5.357 1.00 66.31 98 ASP A O 1
ATOM 760 N N . ASN A 1 99 ? 4.300 15.285 -4.653 1.00 58.16 99 ASN A N 1
ATOM 761 C CA . ASN A 1 99 ? 4.506 15.407 -3.224 1.00 58.16 99 ASN A CA 1
ATOM 762 C C . ASN A 1 99 ? 5.049 14.093 -2.662 1.00 58.16 99 ASN A C 1
ATOM 764 O O . ASN A 1 99 ? 4.535 13.010 -2.920 1.00 58.16 99 ASN A O 1
ATOM 768 N N . ALA A 1 100 ? 6.102 14.248 -1.858 1.00 74.31 100 ALA A N 1
ATOM 769 C CA . ALA A 1 100 ? 6.687 13.311 -0.898 1.00 74.31 100 ALA A CA 1
ATOM 770 C C . ALA A 1 100 ? 6.122 11.871 -0.861 1.00 74.31 100 ALA A C 1
ATOM 772 O O . ALA A 1 100 ? 4.956 11.649 -0.567 1.00 74.31 100 ALA A O 1
ATOM 773 N N . GLY A 1 101 ? 7.002 10.880 -1.013 1.00 90.19 101 GLY A N 1
ATOM 774 C CA . GLY A 1 101 ? 6.665 9.468 -0.825 1.00 90.19 101 GLY A CA 1
ATOM 775 C C . GLY A 1 101 ? 7.568 8.554 -1.644 1.00 90.19 101 GLY A C 1
ATOM 776 O O . GLY A 1 101 ? 8.686 8.937 -2.010 1.00 90.19 101 GLY A O 1
ATOM 777 N N . ALA A 1 102 ? 7.087 7.347 -1.917 1.00 94.12 102 ALA A N 1
ATOM 778 C CA . ALA A 1 102 ? 7.726 6.349 -2.763 1.00 94.12 102 ALA A CA 1
ATOM 779 C C . ALA A 1 102 ? 7.663 6.745 -4.239 1.00 94.12 102 ALA A C 1
ATOM 781 O O . ALA A 1 102 ? 8.670 6.647 -4.942 1.00 94.12 102 ALA A O 1
ATOM 782 N N . ARG A 1 103 ? 6.516 7.263 -4.693 1.00 94.31 103 ARG A N 1
ATOM 783 C CA . ARG A 1 103 ? 6.270 7.559 -6.110 1.00 94.31 103 ARG A CA 1
ATOM 784 C C . ARG A 1 103 ? 7.208 8.609 -6.701 1.00 94.31 103 ARG A C 1
ATOM 786 O O . ARG A 1 103 ? 7.598 8.451 -7.847 1.00 94.31 103 ARG A O 1
ATOM 793 N N . ARG A 1 104 ? 7.700 9.574 -5.913 1.00 92.69 104 ARG A N 1
ATOM 794 C CA . ARG A 1 104 ? 8.708 10.566 -6.361 1.00 92.69 104 ARG A CA 1
ATOM 795 C C . ARG A 1 104 ? 10.032 9.957 -6.840 1.00 92.69 104 ARG A C 1
ATOM 797 O O . ARG A 1 104 ? 10.850 10.645 -7.439 1.00 92.69 104 ARG A O 1
ATOM 804 N N . LYS A 1 105 ? 10.320 8.714 -6.438 1.00 92.06 105 LYS A N 1
ATOM 805 C CA . LYS A 1 105 ? 11.533 7.998 -6.847 1.00 92.06 105 LYS A CA 1
ATOM 806 C C . LYS A 1 105 ? 11.338 7.341 -8.208 1.00 92.06 105 LYS A C 1
ATOM 808 O O . LYS A 1 105 ? 12.324 7.098 -8.893 1.00 92.06 105 LYS A O 1
ATOM 813 N N . LEU A 1 106 ? 10.098 7.027 -8.577 1.00 92.31 106 LEU A N 1
ATOM 814 C CA . LEU A 1 106 ? 9.800 6.352 -9.828 1.00 92.31 106 LEU A CA 1
ATOM 815 C C . LEU A 1 106 ? 10.112 7.286 -10.997 1.00 92.31 106 LEU A C 1
ATOM 817 O O . LEU A 1 106 ? 9.789 8.470 -10.979 1.00 92.31 106 LEU A O 1
ATOM 821 N N . VAL A 1 107 ? 10.811 6.727 -11.972 1.00 91.19 107 VAL A N 1
ATOM 822 C CA . VAL A 1 107 ? 11.281 7.384 -13.192 1.00 91.19 107 VAL A CA 1
ATOM 823 C C . VAL A 1 107 ? 10.928 6.486 -14.374 1.00 91.19 107 VAL A C 1
ATOM 825 O O . VAL A 1 107 ? 10.492 5.351 -14.168 1.00 91.19 107 VAL A O 1
ATOM 828 N N . GLU A 1 108 ? 11.103 6.975 -15.600 1.00 90.38 108 GLU A N 1
ATOM 829 C CA . GLU A 1 108 ? 10.775 6.191 -16.793 1.00 90.38 108 GLU A CA 1
ATOM 830 C C . GLU A 1 108 ? 11.628 4.907 -16.892 1.00 90.38 108 GLU A C 1
ATOM 832 O O . GLU A 1 108 ? 12.798 4.922 -16.509 1.00 90.38 108 GLU A O 1
ATOM 837 N N . PRO A 1 109 ? 11.081 3.774 -17.374 1.00 89.81 109 PRO A N 1
ATOM 838 C CA . PRO A 1 109 ? 11.778 2.481 -17.359 1.00 89.81 109 PRO A CA 1
ATOM 839 C C . PRO A 1 109 ? 13.061 2.395 -18.193 1.00 89.81 109 PRO A C 1
ATOM 841 O O . PRO A 1 109 ? 13.834 1.449 -18.044 1.00 89.81 109 PRO A O 1
ATOM 844 N N . ASP A 1 110 ? 13.271 3.333 -19.107 1.00 89.69 110 ASP A N 1
ATOM 845 C CA . ASP A 1 110 ? 14.422 3.403 -20.004 1.00 89.69 110 ASP A CA 1
ATOM 846 C C . ASP A 1 110 ? 15.605 4.184 -19.409 1.00 89.69 110 ASP A C 1
ATOM 848 O O . ASP A 1 110 ? 16.713 4.136 -19.955 1.00 89.69 110 ASP A O 1
ATOM 852 N N . VAL A 1 111 ? 15.422 4.858 -18.268 1.00 91.25 111 VAL A N 1
ATOM 853 C CA . VAL A 1 111 ? 16.510 5.598 -17.625 1.00 91.25 111 VAL A CA 1
ATOM 854 C C . VAL A 1 111 ? 17.373 4.677 -16.747 1.00 91.25 111 VAL A C 1
ATOM 856 O O . VAL A 1 111 ? 16.848 3.817 -16.034 1.00 91.25 111 VAL A O 1
ATOM 859 N N . PRO A 1 112 ? 18.707 4.880 -16.683 1.00 91.56 112 PRO A N 1
ATOM 860 C CA . PRO A 1 112 ? 19.611 4.000 -15.926 1.00 91.56 112 PRO A CA 1
ATOM 861 C C . PRO A 1 112 ? 19.306 3.887 -14.425 1.00 91.56 112 PRO A C 1
ATOM 863 O O . PRO A 1 112 ? 19.703 2.927 -13.768 1.00 91.56 112 PRO A O 1
ATOM 866 N N . THR A 1 113 ? 18.624 4.883 -13.859 1.00 94.25 113 THR A N 1
ATOM 867 C CA . THR A 1 113 ? 18.266 4.936 -12.438 1.00 94.25 113 THR A CA 1
ATOM 868 C C . THR A 1 113 ? 16.923 4.278 -12.122 1.00 94.25 113 THR A C 1
ATOM 870 O O . THR A 1 113 ? 16.572 4.205 -10.944 1.00 94.25 113 THR A O 1
ATOM 873 N N . PHE A 1 114 ? 16.197 3.756 -13.119 1.00 94.69 114 PHE A N 1
ATOM 874 C CA . PHE A 1 114 ? 14.890 3.125 -12.929 1.00 94.69 114 PHE A CA 1
ATOM 875 C C . PHE A 1 114 ? 14.925 1.998 -11.900 1.00 94.69 114 PHE A C 1
ATOM 877 O O . PHE A 1 114 ? 14.267 2.091 -10.867 1.00 94.69 114 PHE A O 1
ATOM 884 N N . VAL A 1 115 ? 15.740 0.968 -12.135 1.00 94.94 115 VAL A N 1
ATOM 885 C CA . VAL A 1 115 ? 15.811 -0.220 -11.273 1.00 94.94 115 VAL A CA 1
ATOM 886 C C . VAL A 1 115 ? 16.148 0.119 -9.814 1.00 94.94 115 VAL A C 1
ATOM 888 O O . VAL A 1 115 ? 15.371 -0.258 -8.929 1.00 94.94 115 VAL A O 1
ATOM 891 N N . PRO A 1 116 ? 17.251 0.834 -9.497 1.00 95.56 116 PRO A N 1
ATOM 892 C CA . PRO A 1 116 ? 17.576 1.138 -8.104 1.00 95.56 116 PRO A CA 1
ATOM 893 C C . PRO A 1 116 ? 1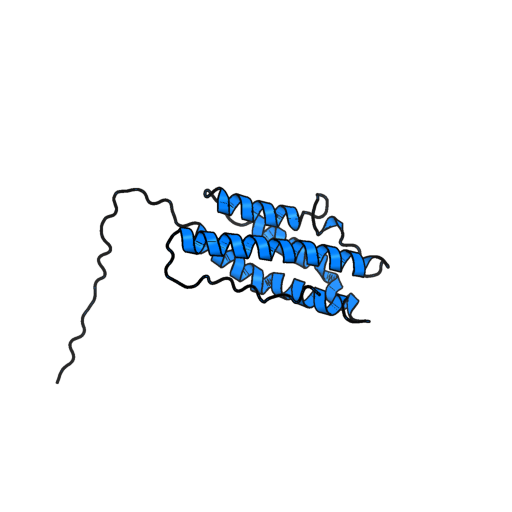6.512 2.017 -7.430 1.00 95.56 116 PRO A C 1
ATOM 895 O O . PRO A 1 116 ? 16.199 1.811 -6.252 1.00 95.56 116 PRO A O 1
ATOM 898 N N . ASN A 1 117 ? 15.906 2.955 -8.160 1.00 95.44 117 ASN A N 1
ATOM 899 C CA . ASN A 1 117 ? 14.860 3.805 -7.608 1.00 95.44 117 ASN A CA 1
ATOM 900 C C . ASN A 1 117 ? 13.547 3.050 -7.370 1.00 95.44 117 ASN A C 1
ATOM 902 O O . ASN A 1 117 ? 12.949 3.206 -6.304 1.00 95.44 117 ASN A O 1
ATOM 906 N N . ALA A 1 118 ? 13.123 2.218 -8.322 1.00 95.75 118 ALA 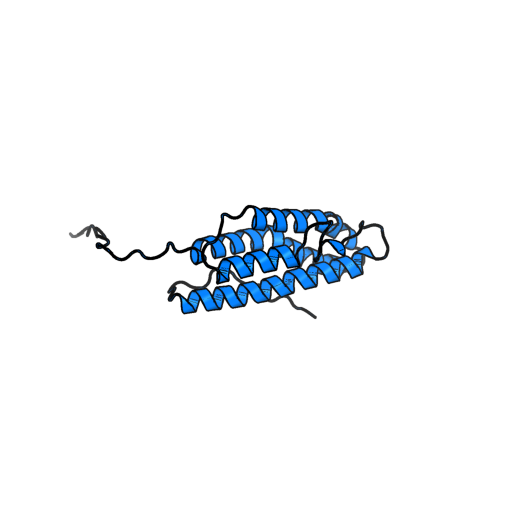A N 1
ATOM 907 C CA . ALA A 1 118 ? 11.922 1.399 -8.221 1.00 95.75 118 ALA A CA 1
ATOM 908 C C . ALA A 1 118 ? 12.033 0.410 -7.057 1.00 95.75 118 ALA A C 1
ATOM 910 O O . ALA A 1 118 ? 11.132 0.350 -6.224 1.00 95.75 118 ALA A O 1
ATOM 911 N N . ARG A 1 119 ? 13.179 -0.265 -6.892 1.00 95.56 119 ARG A N 1
ATOM 912 C CA . ARG A 1 119 ? 13.432 -1.126 -5.721 1.00 95.56 119 ARG A CA 1
ATOM 913 C C . ARG A 1 119 ? 13.351 -0.352 -4.406 1.00 95.56 119 ARG A C 1
ATOM 915 O O . ARG A 1 119 ? 12.748 -0.833 -3.450 1.00 95.56 119 ARG A O 1
ATOM 922 N N . SER A 1 120 ? 13.918 0.856 -4.350 1.00 95.38 120 SER A N 1
ATOM 923 C CA . SER A 1 120 ? 13.822 1.711 -3.161 1.00 95.38 120 SER A CA 1
ATOM 924 C C . SER A 1 120 ? 12.383 2.150 -2.867 1.00 95.38 120 SER A C 1
ATOM 926 O O . SER A 1 120 ? 12.005 2.191 -1.698 1.00 95.38 120 SER A O 1
ATOM 928 N N . ALA A 1 121 ? 11.595 2.478 -3.894 1.00 95.50 121 ALA A N 1
ATOM 929 C CA . ALA A 1 121 ? 10.191 2.854 -3.756 1.00 95.50 121 ALA A CA 1
ATOM 930 C C . ALA A 1 121 ? 9.344 1.677 -3.255 1.00 95.50 121 ALA A C 1
ATOM 932 O O . ALA A 1 121 ? 8.612 1.826 -2.280 1.00 95.50 121 ALA A O 1
ATOM 933 N N . ILE A 1 122 ? 9.500 0.501 -3.873 1.00 95.69 122 ILE A N 1
ATOM 934 C CA . ILE A 1 122 ? 8.849 -0.748 -3.460 1.00 95.69 122 ILE A CA 1
ATOM 935 C C . ILE A 1 122 ? 9.143 -1.042 -1.994 1.00 95.69 122 ILE A C 1
ATOM 937 O O . ILE A 1 122 ? 8.214 -1.222 -1.212 1.00 95.69 122 ILE A O 1
ATOM 941 N N . LYS A 1 123 ? 10.426 -1.037 -1.612 1.00 95.12 123 LYS A N 1
ATOM 942 C CA . LYS A 1 123 ? 10.848 -1.337 -0.242 1.00 95.12 123 LYS A CA 1
ATOM 943 C C . LYS A 1 123 ? 10.144 -0.439 0.775 1.00 95.12 123 LYS A C 1
ATOM 945 O O . LYS A 1 123 ? 9.582 -0.949 1.733 1.00 95.12 123 LYS A O 1
ATOM 950 N N . MET A 1 124 ? 10.109 0.871 0.528 1.00 95.31 124 MET A N 1
ATOM 951 C CA . MET A 1 124 ? 9.419 1.815 1.412 1.00 95.31 124 MET A CA 1
ATOM 952 C C . MET A 1 124 ? 7.928 1.502 1.581 1.00 95.31 124 MET A C 1
ATOM 954 O O . MET A 1 124 ? 7.407 1.607 2.688 1.00 95.31 124 MET A O 1
ATOM 958 N N . VAL A 1 125 ? 7.234 1.148 0.494 1.00 94.94 125 VAL A N 1
ATOM 959 C CA . VAL A 1 125 ? 5.802 0.822 0.548 1.00 94.94 125 VAL A CA 1
ATOM 960 C C . VAL A 1 125 ? 5.584 -0.475 1.324 1.00 94.94 125 VAL A C 1
ATOM 962 O O . VAL A 1 125 ? 4.784 -0.490 2.254 1.00 94.94 125 VAL A O 1
ATOM 965 N N . LEU A 1 126 ? 6.321 -1.538 0.995 1.00 93.56 126 LEU A N 1
ATOM 966 C CA . LEU A 1 126 ? 6.167 -2.848 1.634 1.00 93.56 126 LEU A CA 1
ATOM 967 C C . LEU A 1 126 ? 6.513 -2.809 3.131 1.00 93.56 126 LEU A C 1
ATOM 969 O O . LEU A 1 126 ? 5.779 -3.370 3.940 1.00 93.56 126 LEU A O 1
ATOM 973 N N . GLU A 1 127 ? 7.569 -2.090 3.521 1.00 93.81 127 GLU A N 1
ATOM 974 C CA . GLU A 1 127 ? 7.914 -1.885 4.935 1.00 93.81 127 GLU A CA 1
ATOM 975 C C . GLU A 1 127 ? 6.795 -1.171 5.705 1.00 93.81 127 GLU A C 1
ATOM 977 O O . GLU A 1 127 ? 6.497 -1.528 6.846 1.00 93.81 127 GLU A O 1
ATOM 982 N N . GLU A 1 128 ? 6.133 -0.186 5.098 1.00 94.06 128 GLU A N 1
ATOM 983 C CA . GLU A 1 128 ? 5.024 0.506 5.756 1.00 94.06 128 GLU A CA 1
ATOM 984 C C . GLU A 1 128 ? 3.774 -0.367 5.868 1.00 94.06 128 GLU A C 1
ATOM 986 O O . GLU A 1 128 ? 3.093 -0.328 6.894 1.00 94.06 128 GLU A O 1
ATOM 991 N N . PHE A 1 129 ? 3.485 -1.193 4.865 1.00 92.25 129 PHE A N 1
ATOM 992 C CA . PHE A 1 129 ? 2.391 -2.153 4.966 1.00 92.25 129 PHE A CA 1
ATOM 993 C C . PHE A 1 129 ? 2.622 -3.182 6.079 1.00 92.25 129 PHE A C 1
ATOM 995 O O . PHE A 1 129 ? 1.673 -3.476 6.802 1.00 92.25 129 PHE A O 1
ATOM 1002 N N . ILE A 1 130 ? 3.858 -3.649 6.304 1.00 91.75 130 ILE A N 1
ATOM 1003 C CA . ILE A 1 130 ? 4.202 -4.492 7.468 1.00 91.75 130 ILE A CA 1
ATOM 1004 C C . ILE A 1 130 ? 3.855 -3.773 8.774 1.00 91.75 130 ILE A C 1
ATOM 1006 O O . ILE A 1 130 ? 3.245 -4.346 9.680 1.00 91.75 130 ILE A O 1
ATOM 1010 N N . VAL A 1 131 ? 4.231 -2.496 8.884 1.00 92.50 131 VAL A N 1
ATOM 1011 C CA . VAL A 1 131 ? 3.933 -1.698 10.077 1.00 92.50 131 VAL A CA 1
ATOM 1012 C C . VAL A 1 131 ? 2.425 -1.574 10.279 1.00 92.50 131 VAL A C 1
ATOM 1014 O O . VAL A 1 131 ? 1.951 -1.775 11.399 1.00 92.50 131 VAL A O 1
ATOM 1017 N N . VAL A 1 132 ? 1.659 -1.268 9.230 1.00 92.38 132 VAL A N 1
ATOM 1018 C CA . VAL A 1 132 ? 0.197 -1.169 9.334 1.00 92.38 132 VAL A CA 1
ATOM 1019 C C . VAL A 1 132 ? -0.437 -2.512 9.662 1.00 92.38 132 VAL A C 1
ATOM 1021 O O . VAL A 1 132 ? -1.251 -2.552 10.579 1.00 92.38 132 VAL A O 1
ATOM 1024 N N . HIS A 1 133 ? -0.033 -3.598 9.004 1.00 91.50 133 HIS A N 1
ATOM 1025 C CA . HIS A 1 133 ? -0.477 -4.958 9.311 1.00 91.50 133 HIS A CA 1
ATOM 1026 C C . HIS A 1 133 ? -0.355 -5.249 10.810 1.00 91.50 133 HIS A C 1
ATOM 1028 O O . HIS A 1 133 ? -1.357 -5.509 11.472 1.00 91.50 133 HIS A O 1
ATOM 1034 N N . ASN A 1 134 ? 0.846 -5.091 11.371 1.00 92.44 134 ASN A N 1
ATOM 1035 C CA . ASN A 1 134 ? 1.113 -5.409 12.775 1.00 92.44 134 ASN A CA 1
ATOM 1036 C C . ASN A 1 134 ? 0.297 -4.536 13.743 1.00 92.44 134 ASN A C 1
ATOM 1038 O O . ASN A 1 134 ? -0.120 -4.993 14.807 1.00 92.44 134 ASN A O 1
ATOM 1042 N N . ASN A 1 135 ? 0.057 -3.266 13.395 1.00 94.31 135 ASN A N 1
ATOM 1043 C CA . ASN A 1 135 ? -0.773 -2.390 14.223 1.00 94.31 135 ASN A CA 1
ATOM 1044 C C . ASN A 1 135 ? -2.266 -2.728 14.115 1.00 94.31 135 ASN A C 1
ATOM 1046 O O . ASN A 1 135 ? -2.972 -2.617 15.116 1.00 94.31 135 ASN A O 1
ATOM 1050 N N . MET A 1 136 ? -2.744 -3.142 12.940 1.00 93.81 136 MET A N 1
ATOM 1051 C CA . MET A 1 136 ? -4.128 -3.578 12.745 1.00 93.81 136 MET A CA 1
ATOM 1052 C C . MET A 1 136 ? -4.402 -4.897 13.447 1.00 93.81 136 MET A C 1
ATOM 1054 O O . MET A 1 136 ? -5.421 -5.006 14.115 1.00 93.81 136 MET A O 1
ATOM 1058 N N . GLU A 1 137 ? -3.485 -5.859 13.363 1.00 94.44 137 GLU A N 1
ATOM 1059 C CA . GLU A 1 137 ? -3.586 -7.129 14.082 1.00 94.44 137 GLU A CA 1
ATOM 1060 C C . GLU A 1 137 ? -3.635 -6.896 15.594 1.00 94.44 137 GLU A C 1
ATOM 1062 O O . GLU A 1 137 ? -4.497 -7.426 16.293 1.00 94.44 137 GLU A O 1
ATOM 1067 N N . LYS A 1 138 ? -2.762 -6.024 16.107 1.00 94.50 138 LYS A N 1
ATOM 1068 C CA . LYS A 1 138 ? -2.807 -5.642 17.517 1.00 94.50 138 LYS A CA 1
ATOM 1069 C C . LYS A 1 138 ? -4.141 -4.991 17.887 1.00 94.50 138 LYS A C 1
ATOM 1071 O O . LYS A 1 138 ? -4.720 -5.344 18.908 1.00 94.50 138 LYS A O 1
ATOM 1076 N N . LEU A 1 139 ? -4.631 -4.056 17.070 1.00 94.38 139 LEU A N 1
ATOM 1077 C CA . LEU A 1 139 ? -5.906 -3.384 17.321 1.00 94.38 139 LEU A CA 1
ATOM 1078 C C . LEU A 1 139 ? -7.089 -4.365 17.260 1.00 94.38 139 LEU A C 1
ATOM 1080 O O . LEU A 1 139 ? -8.010 -4.241 18.057 1.00 94.38 139 LEU A O 1
ATOM 1084 N N . TRP A 1 140 ? -7.024 -5.369 16.382 1.00 94.19 140 TRP A N 1
ATOM 1085 C CA . TRP A 1 140 ? -8.002 -6.454 16.265 1.00 94.19 140 TRP A CA 1
ATOM 1086 C C . TRP A 1 140 ? -8.138 -7.234 17.571 1.00 94.19 140 TRP A C 1
ATOM 1088 O O . TRP A 1 140 ? -9.242 -7.428 18.078 1.00 94.19 140 TRP A O 1
ATOM 1098 N N . VAL A 1 141 ? -6.999 -7.626 18.146 1.00 93.56 141 VAL A N 1
ATOM 1099 C CA . VAL A 1 141 ? -6.943 -8.326 19.435 1.00 93.56 141 VAL A CA 1
ATOM 1100 C C . VAL A 1 141 ? -7.384 -7.410 20.579 1.00 93.56 141 VAL A C 1
ATOM 1102 O O . VAL A 1 141 ? -8.174 -7.829 21.424 1.00 93.56 141 VAL A O 1
ATOM 1105 N N . ASP A 1 142 ? -6.917 -6.158 20.597 1.00 92.75 142 ASP A N 1
ATOM 1106 C CA . ASP A 1 142 ? -7.246 -5.177 21.641 1.00 92.75 142 ASP A CA 1
ATOM 1107 C C . ASP A 1 142 ? -8.753 -4.837 21.672 1.00 92.75 142 ASP A C 1
ATOM 1109 O O . ASP A 1 142 ? -9.297 -4.561 22.741 1.00 92.75 142 ASP A O 1
ATOM 1113 N N . GLU A 1 143 ? -9.440 -4.871 20.525 1.00 91.19 143 GLU A N 1
ATOM 1114 C CA . GLU A 1 143 ? -10.897 -4.677 20.416 1.00 91.19 143 GLU A CA 1
ATOM 1115 C C . GLU A 1 143 ? -11.708 -5.950 20.732 1.00 91.19 143 GLU A C 1
ATOM 1117 O O . GLU A 1 143 ? -12.937 -5.935 20.674 1.00 91.19 143 GLU A O 1
ATOM 1122 N N . GLY A 1 144 ? -11.047 -7.050 21.112 1.00 90.69 144 GLY A N 1
ATOM 1123 C CA . GLY A 1 144 ? -11.706 -8.281 21.554 1.00 90.69 144 GLY A CA 1
ATOM 1124 C C . GLY A 1 144 ? -12.348 -9.092 20.428 1.00 90.69 144 GLY A C 1
ATOM 1125 O O . GLY A 1 144 ? -13.222 -9.919 20.699 1.00 90.69 144 GLY A O 1
ATOM 1126 N N . LYS A 1 145 ? -11.929 -8.874 19.174 1.00 89.06 145 LYS A N 1
ATOM 1127 C CA . LYS A 1 145 ? -12.360 -9.680 18.027 1.00 89.06 145 LYS A CA 1
ATOM 1128 C C . LYS A 1 145 ? -11.954 -11.139 18.248 1.00 89.06 145 LYS A C 1
ATOM 1130 O O . LYS A 1 145 ? -10.831 -11.432 18.656 1.00 89.06 145 LYS A O 1
ATOM 1135 N N . THR A 1 146 ? -12.884 -12.059 18.011 1.00 88.56 146 THR A N 1
ATOM 1136 C CA . THR A 1 146 ? -12.699 -13.492 18.329 1.00 88.56 146 THR A CA 1
ATOM 1137 C C . THR A 1 146 ? -12.273 -14.315 17.122 1.00 88.56 146 THR A C 1
ATOM 1139 O O . THR A 1 146 ? -11.696 -15.395 17.248 1.00 88.56 146 THR A O 1
ATOM 1142 N N . GLU A 1 147 ? -12.574 -13.804 15.940 1.00 90.50 147 GLU A N 1
ATOM 1143 C CA . GLU A 1 147 ? -12.196 -14.349 14.658 1.00 90.50 147 GLU A CA 1
ATOM 1144 C C . GLU A 1 147 ? -10.711 -14.066 14.349 1.00 90.50 147 GLU A C 1
ATOM 1146 O O . GLU A 1 147 ? -10.168 -13.045 14.786 1.00 90.50 147 GLU A O 1
ATOM 1151 N N . PRO A 1 148 ? -10.034 -14.942 13.583 1.00 91.50 148 PRO A N 1
ATOM 1152 C CA . PRO A 1 148 ? -8.652 -14.708 13.177 1.00 91.50 148 PRO A CA 1
ATOM 1153 C C . PRO A 1 148 ? -8.497 -13.404 12.391 1.00 91.50 148 PRO A C 1
ATOM 1155 O O . PRO A 1 148 ? -9.353 -13.068 11.570 1.00 91.50 148 PRO A O 1
ATOM 1158 N N . PHE A 1 149 ? -7.374 -12.712 12.593 1.00 92.12 149 PHE A N 1
ATOM 1159 C CA . PHE A 1 149 ? -7.039 -11.533 11.802 1.00 92.12 149 PHE A CA 1
ATOM 1160 C C . PHE A 1 149 ? -6.931 -11.919 10.310 1.00 92.12 149 PHE A C 1
ATOM 1162 O O . PHE A 1 149 ? -6.189 -12.846 9.972 1.00 92.12 149 PHE A O 1
ATOM 1169 N N . PRO A 1 150 ? -7.711 -11.288 9.409 1.00 90.88 150 PRO A N 1
ATOM 1170 C CA . PRO A 1 150 ? -7.893 -11.802 8.050 1.00 90.88 150 PRO A CA 1
ATOM 1171 C C . PRO A 1 150 ? -6.807 -11.353 7.065 1.00 90.88 150 PRO A C 1
ATOM 1173 O O . PRO A 1 150 ? -6.624 -12.007 6.038 1.00 90.88 150 PRO A O 1
ATOM 1176 N N . LEU A 1 151 ? -6.096 -10.258 7.350 1.00 86.88 151 LEU A N 1
ATOM 1177 C CA . LEU A 1 151 ? -4.989 -9.799 6.519 1.00 86.88 151 LEU A CA 1
ATOM 1178 C C . LEU A 1 151 ? -3.774 -10.680 6.803 1.00 86.88 151 LEU A C 1
ATOM 1180 O O . LEU A 1 151 ? -3.308 -10.751 7.934 1.00 86.88 151 LEU A O 1
ATOM 1184 N N . LYS A 1 152 ? -3.289 -11.373 5.774 1.00 81.38 152 LYS A N 1
ATOM 1185 C CA . LYS A 1 152 ? -2.128 -12.253 5.876 1.00 81.38 152 LYS A CA 1
ATOM 1186 C C . LYS A 1 152 ? -0.954 -11.578 5.208 1.00 81.38 152 LYS A C 1
ATOM 1188 O O . LYS A 1 152 ? -0.895 -11.535 3.986 1.00 81.38 152 LYS A O 1
ATOM 1193 N N . TRP A 1 153 ? -0.007 -11.091 5.996 1.00 70.56 153 TRP A N 1
ATOM 1194 C CA . TRP A 1 153 ? 1.244 -10.647 5.411 1.00 70.56 153 TRP A CA 1
ATOM 1195 C C . TRP A 1 153 ? 2.073 -11.858 4.983 1.00 70.56 153 TRP A C 1
ATOM 1197 O O . TRP A 1 153 ? 2.584 -12.602 5.823 1.00 70.56 153 TRP A O 1
ATOM 1207 N N . ASN A 1 154 ? 2.209 -12.070 3.675 1.00 60.06 154 ASN A N 1
ATOM 1208 C CA . ASN A 1 154 ? 3.202 -13.003 3.162 1.00 60.06 154 ASN A CA 1
ATOM 1209 C C . ASN A 1 154 ? 4.574 -12.416 3.495 1.00 60.06 154 ASN A C 1
ATOM 1211 O O . ASN A 1 154 ? 4.933 -11.364 2.969 1.00 60.06 154 ASN A O 1
ATOM 1215 N N . GLU A 1 155 ? 5.313 -13.058 4.405 1.00 50.78 155 GLU A N 1
ATOM 1216 C CA . GLU A 1 155 ? 6.670 -12.659 4.776 1.00 50.78 155 GLU A CA 1
ATOM 1217 C C . GLU A 1 155 ? 7.511 -12.456 3.513 1.00 50.78 155 GLU A C 1
ATOM 1219 O O . GLU A 1 155 ? 7.974 -13.395 2.861 1.00 50.78 155 GLU A O 1
ATOM 1224 N N . LEU A 1 156 ? 7.696 -11.193 3.150 1.00 47.25 156 LEU A N 1
ATOM 1225 C CA . LEU A 1 156 ? 8.678 -10.819 2.164 1.00 47.25 156 LEU A CA 1
ATOM 1226 C C . LEU A 1 156 ? 10.036 -11.157 2.742 1.00 47.25 156 LEU A C 1
ATOM 1228 O O . LEU A 1 156 ? 10.420 -10.656 3.799 1.00 47.25 156 LEU A O 1
ATOM 1232 N N . LYS A 1 157 ? 10.769 -11.984 2.003 1.00 36.62 157 LYS A N 1
ATOM 1233 C CA . LYS A 1 157 ? 12.215 -12.107 2.117 1.00 36.62 157 LYS A CA 1
ATOM 1234 C C . LYS A 1 157 ? 12.822 -10.750 1.766 1.00 36.62 157 LYS A C 1
ATOM 1236 O O . LYS A 1 157 ? 13.146 -10.459 0.617 1.00 36.62 157 LYS A O 1
ATOM 1241 N N . THR A 1 158 ? 12.846 -9.849 2.739 1.00 39.53 158 THR A N 1
ATOM 1242 C CA . THR A 1 158 ? 13.682 -8.659 2.683 1.00 39.53 158 THR A CA 1
ATOM 1243 C C . THR A 1 158 ? 15.102 -9.130 2.94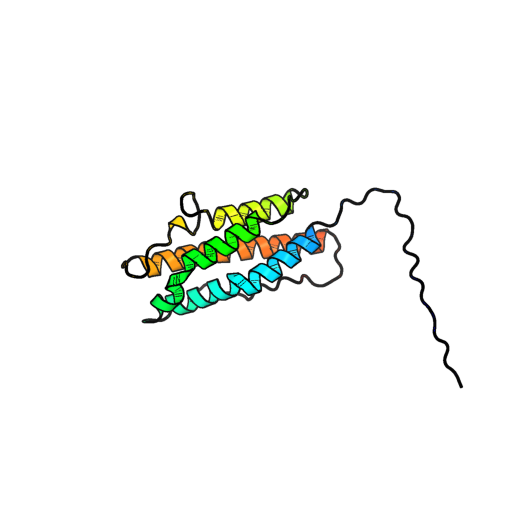9 1.00 39.53 158 THR A C 1
ATOM 1245 O O . THR A 1 158 ? 15.532 -9.178 4.100 1.00 39.53 158 THR A O 1
ATOM 1248 N N . ASP A 1 159 ? 15.766 -9.561 1.882 1.00 37.75 159 ASP A N 1
ATOM 1249 C CA . ASP A 1 159 ? 17.201 -9.847 1.864 1.00 37.75 159 ASP A CA 1
ATOM 1250 C C . ASP A 1 159 ? 18.016 -8.546 1.999 1.00 37.75 159 ASP A C 1
ATOM 1252 O O . ASP A 1 159 ? 17.629 -7.520 1.375 1.00 37.75 159 ASP A O 1
#

pLDDT: mean 84.64, std 18.04, range [34.09, 96.75]

Foldseek 3Di:
DDDDDDPPPPPDDDDPDDDDPPPLVVLLVLVQVLCVQQVVVLLVQLVQLVDPPSLVVCQCVLVSLQVSLVSLVPDDDDPPPLSVVLSVQLNQQSDDCVDHHLSVLADGSPDPSHSVSSNVSSVSNLVSVVVSLVSSQVVCVVVVPPDHSPDDDPDPPPD